Protein AF-A0A2V9CEG9-F1 (afdb_monomer_lite)

pLDDT: mean 83.92, std 13.33, range [41.72, 97.75]

Sequence (182 aa):
MTDPNPAVAGRGIEQLRAAGLQVEIGLGKIEAQKLNEAFCKWISTRRPLLTLKSALTLDGQIALPTPRRHRPRQKTVTWITSEESRSEVQRLRHAAELGRREILSALLEAGGELNAAALAAGVVDKMFLFYAPRMAGSNHRGVVQTQGRAFRVPPALKNLSLHRFGPDFAVEGYLRDVYRNR

Structure (mmCIF, N/CA/C/O backbone):
data_AF-A0A2V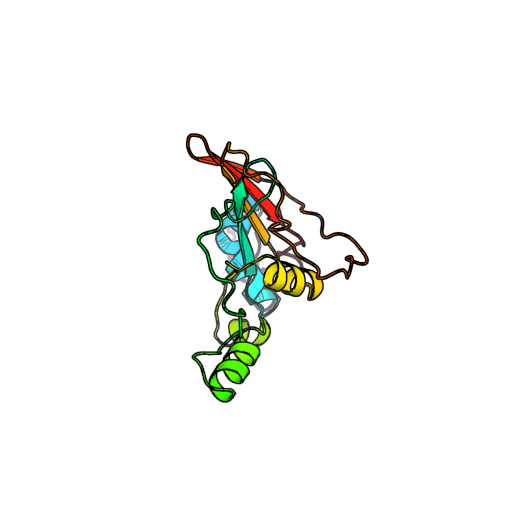9CEG9-F1
#
_entry.id   AF-A0A2V9CEG9-F1
#
loop_
_atom_site.group_PDB
_atom_site.id
_atom_site.type_symbol
_atom_site.label_atom_id
_atom_site.label_alt_id
_atom_site.label_comp_id
_atom_site.label_asym_id
_atom_site.label_entity_id
_atom_site.label_seq_id
_atom_site.pdbx_PDB_ins_code
_atom_site.Cartn_x
_atom_site.Cartn_y
_atom_site.Cartn_z
_atom_site.occupancy
_atom_site.B_iso_or_equiv
_atom_site.auth_seq_id
_atom_site.auth_comp_id
_atom_site.auth_asym_id
_atom_site.auth_atom_id
_atom_site.pdbx_PDB_model_num
ATOM 1 N N . MET A 1 1 ? -6.840 6.914 18.813 1.00 77.50 1 MET A N 1
ATOM 2 C CA . MET A 1 1 ? -7.926 6.262 18.035 1.00 77.50 1 MET A CA 1
ATOM 3 C C . MET A 1 1 ? -8.650 5.278 18.943 1.00 77.50 1 MET A C 1
ATOM 5 O O . MET A 1 1 ? -8.036 4.850 19.907 1.00 77.50 1 MET A O 1
ATOM 9 N N . THR A 1 2 ? -9.919 4.952 18.693 1.00 83.00 2 THR A N 1
ATOM 10 C CA . THR A 1 2 ? -10.581 3.823 19.376 1.00 83.00 2 THR A CA 1
ATOM 11 C C . THR A 1 2 ? -10.021 2.497 18.861 1.00 83.00 2 THR A C 1
ATOM 13 O O . THR A 1 2 ? -9.432 2.474 17.778 1.00 83.00 2 THR A O 1
ATOM 16 N N . ASP A 1 3 ? -10.196 1.415 19.626 1.00 83.50 3 ASP A N 1
ATOM 17 C CA . ASP A 1 3 ? -9.765 0.078 19.206 1.00 83.50 3 ASP A CA 1
ATOM 18 C C . ASP A 1 3 ? -10.386 -0.270 17.833 1.00 83.50 3 ASP A C 1
ATOM 20 O O . ASP A 1 3 ? -11.604 -0.127 17.670 1.00 83.50 3 ASP A O 1
ATOM 24 N N . PRO A 1 4 ? -9.572 -0.646 16.828 1.00 83.88 4 PRO A N 1
ATOM 25 C CA . PRO A 1 4 ? -10.052 -0.998 15.495 1.00 83.88 4 PRO A CA 1
ATOM 26 C C . PRO A 1 4 ? -10.795 -2.342 15.457 1.00 83.88 4 PRO A C 1
ATOM 28 O O . PRO A 1 4 ? -11.495 -2.605 14.484 1.00 83.88 4 PRO A O 1
ATOM 31 N N . ASN A 1 5 ? -10.661 -3.192 16.480 1.00 84.44 5 ASN A N 1
ATOM 32 C CA . ASN A 1 5 ? -11.392 -4.445 16.597 1.00 84.44 5 ASN A CA 1
ATOM 33 C C . ASN A 1 5 ? -12.866 -4.173 16.953 1.00 84.44 5 ASN A C 1
ATOM 35 O O . ASN A 1 5 ? -13.162 -3.788 18.091 1.00 84.44 5 ASN A O 1
ATOM 39 N N . PRO A 1 6 ? -13.820 -4.455 16.045 1.00 79.62 6 PRO A N 1
ATOM 40 C CA . PRO A 1 6 ? -15.235 -4.189 16.296 1.00 79.62 6 PRO A CA 1
ATOM 41 C C . PRO A 1 6 ? -15.793 -4.923 17.523 1.00 79.62 6 PRO A C 1
ATOM 43 O O . PRO A 1 6 ? -16.765 -4.468 18.116 1.00 79.62 6 PRO A O 1
ATOM 46 N N . ALA A 1 7 ? -15.185 -6.045 17.929 1.00 82.19 7 ALA A N 1
ATOM 47 C CA . ALA A 1 7 ? -15.650 -6.839 19.065 1.00 82.19 7 ALA A CA 1
ATOM 48 C C . ALA A 1 7 ? -15.430 -6.157 20.427 1.00 82.19 7 ALA A C 1
ATOM 50 O O . ALA A 1 7 ? -16.124 -6.479 21.393 1.00 82.19 7 ALA A O 1
ATOM 51 N N . VAL A 1 8 ? -14.462 -5.239 20.521 1.00 84.31 8 VAL A N 1
ATOM 52 C CA . VAL A 1 8 ? -14.044 -4.611 21.790 1.00 84.31 8 VAL A CA 1
ATOM 53 C C . VAL A 1 8 ? -13.971 -3.085 21.731 1.00 84.31 8 VAL A C 1
ATOM 55 O O . VAL A 1 8 ? -13.758 -2.448 22.764 1.00 84.31 8 VAL A O 1
ATOM 58 N N . ALA A 1 9 ? -14.192 -2.490 20.556 1.00 83.62 9 ALA A N 1
ATOM 59 C CA . ALA A 1 9 ? -14.210 -1.048 20.348 1.00 83.62 9 ALA A CA 1
ATOM 60 C C . ALA A 1 9 ? -15.060 -0.325 21.407 1.00 83.62 9 ALA A C 1
ATOM 62 O O . ALA A 1 9 ? -16.258 -0.555 21.525 1.00 83.62 9 ALA A O 1
ATOM 63 N N . GLY A 1 10 ? -14.422 0.548 22.192 1.00 85.25 10 GLY A N 1
ATOM 64 C CA . GLY A 1 10 ? -15.093 1.396 23.185 1.00 85.25 10 GLY A CA 1
ATOM 65 C C . GLY A 1 10 ? -15.247 0.794 24.585 1.00 85.25 10 GLY A C 1
ATOM 66 O O . GLY A 1 10 ? -15.299 1.559 25.543 1.00 85.25 10 GLY A O 1
ATOM 67 N N . ARG A 1 11 ? -15.199 -0.535 24.754 1.00 89.38 11 ARG A N 1
ATOM 68 C CA . ARG A 1 11 ? -15.478 -1.179 26.056 1.00 89.38 11 ARG A CA 1
ATOM 69 C C . ARG A 1 11 ? -14.527 -0.736 27.170 1.00 89.38 11 ARG A C 1
ATOM 71 O O . ARG A 1 11 ? -14.971 -0.390 28.258 1.00 89.38 11 ARG A O 1
ATOM 78 N N . GLY A 1 12 ? -13.222 -0.696 26.894 1.00 89.56 12 GLY A N 1
ATOM 79 C CA . GLY A 1 12 ? -12.232 -0.236 27.878 1.00 89.56 12 GLY A CA 1
ATOM 80 C C . GLY A 1 12 ? -12.380 1.251 28.225 1.00 89.56 12 GLY A C 1
ATOM 81 O O . GLY A 1 12 ? -12.211 1.642 29.374 1.00 89.56 12 GLY A O 1
ATOM 82 N N . ILE A 1 13 ? -12.765 2.080 27.249 1.00 91.94 13 ILE A N 1
ATOM 83 C CA . ILE A 1 13 ? -13.031 3.513 27.462 1.00 91.94 13 ILE A CA 1
ATOM 84 C C . ILE A 1 13 ? -14.231 3.692 28.394 1.00 91.94 13 ILE A C 1
ATOM 86 O O . ILE A 1 13 ? -14.179 4.502 29.317 1.00 91.94 13 ILE A O 1
ATOM 90 N N . GLU A 1 14 ? -15.310 2.951 28.145 1.00 92.81 14 GLU A N 1
ATOM 91 C CA . GLU A 1 14 ? -16.520 2.989 28.966 1.00 92.81 14 GLU A CA 1
ATOM 92 C C . GLU A 1 14 ? -16.238 2.530 30.396 1.00 92.81 14 GLU A C 1
ATOM 94 O O . GLU A 1 14 ? -16.667 3.194 31.335 1.00 92.81 14 GLU A O 1
ATOM 99 N N . GLN A 1 15 ? -15.448 1.467 30.574 1.00 94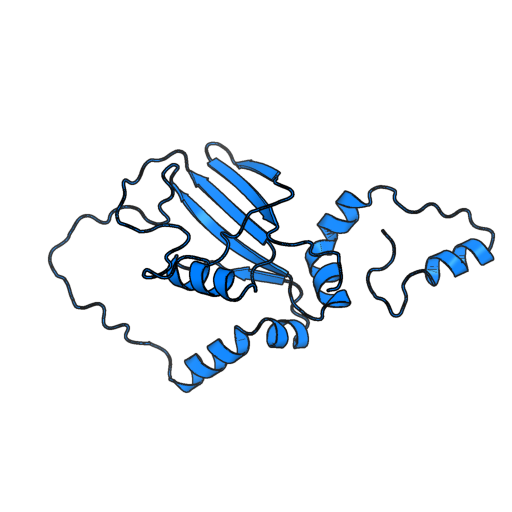.19 15 GLN A N 1
ATOM 100 C CA . GLN A 1 15 ? -15.036 0.984 31.895 1.00 94.19 15 GLN A CA 1
ATOM 101 C C . GLN A 1 15 ? -14.240 2.031 32.682 1.00 94.19 15 GLN A C 1
ATOM 103 O O . GLN A 1 15 ? -14.526 2.265 33.854 1.00 94.19 15 GLN A O 1
ATOM 108 N N . LEU A 1 16 ? -13.276 2.700 32.042 1.00 94.81 16 LEU A N 1
ATOM 109 C CA . LEU A 1 16 ? -12.493 3.759 32.685 1.00 94.81 16 LEU A CA 1
ATOM 110 C C . LEU A 1 16 ? -13.376 4.949 33.088 1.00 94.81 16 LEU A C 1
ATOM 112 O O . LEU A 1 16 ? -13.261 5.453 34.204 1.00 94.81 16 LEU A O 1
ATOM 116 N N . ARG A 1 17 ? -14.306 5.359 32.216 1.00 95.50 17 ARG A N 1
ATOM 117 C CA . ARG A 1 17 ? -15.273 6.427 32.523 1.00 95.50 17 ARG A CA 1
ATOM 118 C C . ARG A 1 17 ? -16.217 6.040 33.660 1.00 95.50 17 ARG A C 1
ATOM 120 O O . ARG A 1 17 ? -16.476 6.864 34.531 1.00 95.50 17 ARG A O 1
ATOM 127 N N . ALA A 1 18 ? -16.698 4.797 33.680 1.00 95.38 18 ALA A N 1
ATOM 128 C CA . ALA A 1 18 ? -17.554 4.278 34.746 1.00 95.38 18 ALA A CA 1
ATOM 129 C C . ALA A 1 18 ? -16.834 4.231 36.106 1.00 95.38 18 ALA A C 1
ATOM 131 O O . ALA A 1 18 ? -17.470 4.409 37.139 1.00 95.38 18 ALA A O 1
ATOM 132 N N . ALA A 1 19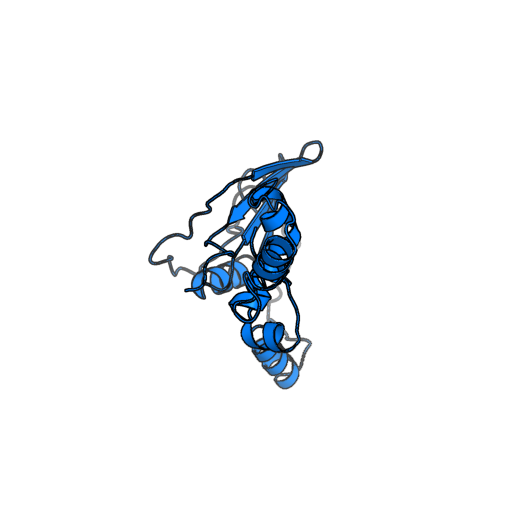 ? -15.508 4.065 36.109 1.00 97.06 19 ALA A N 1
ATOM 133 C CA . ALA A 1 19 ? -14.672 4.164 37.304 1.00 97.06 19 ALA A CA 1
ATOM 134 C C . ALA A 1 19 ? -14.398 5.616 37.759 1.00 97.06 19 ALA A C 1
ATOM 136 O O . ALA A 1 19 ? -13.625 5.832 38.689 1.00 97.06 19 ALA A O 1
ATOM 137 N N . GLY A 1 20 ? -15.001 6.618 37.109 1.00 96.56 20 GLY A N 1
ATOM 138 C CA . GLY A 1 20 ? -14.832 8.034 37.444 1.00 96.56 20 GLY A CA 1
ATOM 139 C C . GLY A 1 20 ? -13.554 8.671 36.891 1.00 96.56 20 GLY A C 1
ATOM 140 O O . GLY A 1 20 ? -13.232 9.800 37.260 1.00 96.56 20 GLY A O 1
ATOM 141 N N . LEU A 1 21 ? -12.821 7.987 36.004 1.00 96.25 21 LEU A N 1
ATOM 142 C CA . LEU A 1 21 ? -11.622 8.538 35.374 1.00 96.25 21 LEU A CA 1
ATOM 143 C C . LEU A 1 21 ? -11.995 9.434 34.186 1.00 96.25 21 LEU A C 1
ATOM 145 O O . LEU A 1 21 ? -12.849 9.093 33.363 1.00 96.25 21 LEU A O 1
ATOM 149 N N . GLN A 1 22 ? -11.305 10.568 34.052 1.00 94.62 22 GLN A N 1
ATOM 150 C CA . GLN A 1 22 ? -11.390 11.391 32.847 1.00 94.62 22 GLN A CA 1
ATOM 151 C C . GLN A 1 22 ? -10.625 10.715 31.703 1.00 94.62 22 GLN A C 1
ATOM 153 O O . GLN A 1 22 ? -9.459 10.355 31.849 1.00 94.62 22 GLN A O 1
ATOM 158 N N . VAL A 1 23 ? -11.291 10.533 30.559 1.00 93.25 23 VAL A N 1
ATOM 159 C CA . VAL A 1 23 ? -10.725 9.853 29.384 1.00 93.25 23 VAL A CA 1
ATOM 160 C C . VAL A 1 23 ? -10.905 10.711 28.142 1.00 93.25 23 VAL A C 1
ATOM 162 O O . VAL A 1 23 ? -12.027 10.885 27.649 1.00 93.25 23 VAL A O 1
ATOM 165 N N . GLU A 1 24 ? -9.783 11.162 27.594 1.00 92.06 24 GLU A N 1
ATOM 166 C CA . GLU A 1 24 ? -9.705 11.863 26.317 1.00 92.06 24 GLU A CA 1
ATOM 167 C C . GLU A 1 24 ? -9.288 10.912 25.192 1.00 92.06 24 GLU A C 1
ATOM 169 O O . GLU A 1 24 ? -8.435 10.039 25.356 1.00 92.06 24 GLU A O 1
ATOM 174 N N . ILE A 1 25 ? -9.898 11.073 24.017 1.00 89.81 25 ILE A N 1
ATOM 175 C CA . ILE A 1 25 ? -9.623 10.244 22.841 1.00 89.81 25 ILE A CA 1
ATOM 176 C C . ILE A 1 25 ? -9.354 11.164 21.663 1.00 89.81 25 ILE A C 1
ATOM 178 O O . ILE A 1 25 ? -10.082 12.121 21.432 1.00 89.81 25 ILE A O 1
ATOM 182 N N . GLY A 1 26 ? -8.354 10.811 20.860 1.00 85.00 26 GLY A N 1
ATOM 183 C CA . GLY A 1 26 ? -8.037 11.526 19.623 1.00 85.00 26 GLY A CA 1
ATOM 184 C C . GLY A 1 26 ? -6.670 12.193 19.646 1.00 85.00 26 GLY A C 1
ATOM 185 O O . GLY A 1 26 ? -6.152 12.500 18.574 1.00 85.00 26 GLY A O 1
ATOM 186 N N . LEU A 1 27 ? -6.050 12.312 20.823 1.00 89.06 27 LEU A N 1
ATOM 187 C CA . LEU A 1 27 ? -4.657 12.727 20.954 1.00 89.06 27 LEU A CA 1
ATOM 188 C C . LEU A 1 27 ? -3.751 11.790 20.132 1.00 89.06 27 LEU A C 1
ATOM 190 O O . LEU A 1 27 ? -3.872 10.566 20.237 1.00 89.06 27 LEU A O 1
ATOM 194 N N . GLY A 1 28 ? -2.912 12.358 19.258 1.00 88.00 28 GLY A N 1
ATOM 195 C CA . GLY A 1 28 ? -1.999 11.603 18.387 1.00 88.00 28 GLY A CA 1
ATOM 196 C C . GLY A 1 28 ? -2.686 10.591 17.460 1.00 88.00 28 GLY A C 1
ATOM 197 O O . GLY A 1 28 ? -2.126 9.537 17.157 1.00 88.00 28 GLY A O 1
ATOM 198 N N . LYS A 1 29 ? -3.951 10.826 17.070 1.00 87.38 29 LYS A N 1
ATOM 199 C CA . LYS A 1 29 ? -4.744 9.845 16.307 1.00 87.38 29 LYS A CA 1
ATOM 200 C C . LYS A 1 29 ? -4.068 9.432 15.000 1.00 87.38 29 LYS A C 1
ATOM 202 O O . LYS A 1 29 ? -4.121 8.250 14.672 1.00 87.38 29 LYS A O 1
ATOM 207 N N . ILE A 1 30 ? -3.491 10.380 14.266 1.00 85.50 30 ILE A N 1
ATOM 208 C CA . ILE A 1 30 ? -2.906 10.137 12.941 1.00 85.50 30 ILE A CA 1
ATOM 209 C C . ILE A 1 30 ? -1.643 9.280 13.080 1.00 85.50 30 ILE A C 1
ATOM 211 O O . ILE A 1 30 ? -1.457 8.311 12.348 1.00 85.50 30 ILE A O 1
ATOM 215 N N . GLU A 1 31 ? -0.811 9.593 14.064 1.00 88.88 31 GLU A N 1
ATOM 216 C CA . GLU A 1 31 ? 0.426 8.896 14.394 1.00 88.88 31 GLU A CA 1
ATOM 217 C C . GLU A 1 31 ? 0.132 7.480 14.887 1.00 88.88 31 GLU A C 1
ATOM 219 O O . GLU A 1 31 ? 0.727 6.522 14.403 1.00 88.88 31 GLU A O 1
ATOM 224 N N . ALA A 1 32 ? -0.846 7.329 15.785 1.00 88.38 32 ALA A N 1
ATOM 225 C CA . ALA A 1 32 ? -1.285 6.028 16.281 1.00 88.38 32 ALA A CA 1
ATOM 226 C C . ALA A 1 32 ? -1.869 5.146 15.166 1.00 88.38 32 ALA A C 1
ATOM 228 O O . ALA A 1 32 ? -1.626 3.937 15.147 1.00 88.38 32 ALA A O 1
ATOM 229 N N . GLN A 1 33 ? -2.612 5.750 14.231 1.00 87.56 33 GLN A N 1
ATOM 230 C CA . GLN A 1 33 ? -3.109 5.081 13.030 1.00 87.56 33 GLN A CA 1
ATOM 231 C C . GLN A 1 33 ? -1.948 4.606 12.157 1.00 87.56 33 GLN A C 1
ATOM 233 O O . GLN A 1 33 ? -1.881 3.421 11.844 1.00 87.56 33 GLN A O 1
ATOM 238 N N . LYS A 1 34 ? -1.000 5.496 11.837 1.00 86.44 34 LYS A N 1
ATOM 239 C CA . LYS A 1 34 ? 0.163 5.163 11.007 1.00 86.44 34 LYS A CA 1
ATOM 240 C C . LYS A 1 34 ? 1.043 4.088 11.651 1.00 86.44 34 LYS A C 1
ATOM 242 O O . LYS A 1 34 ? 1.490 3.187 10.954 1.00 86.44 34 LYS A O 1
ATOM 247 N N . LEU A 1 35 ? 1.245 4.136 12.968 1.00 89.62 35 LEU A N 1
ATOM 248 C CA . LEU A 1 35 ? 2.016 3.135 13.713 1.00 89.62 35 LEU A CA 1
ATOM 249 C C . LEU A 1 35 ? 1.399 1.734 13.608 1.00 89.62 35 LEU A C 1
ATOM 251 O O . LEU A 1 35 ? 2.115 0.745 13.486 1.00 89.62 35 LEU A O 1
ATOM 255 N N . ASN A 1 36 ? 0.068 1.653 13.639 1.00 90.50 36 ASN A N 1
ATOM 256 C CA . ASN A 1 36 ? -0.663 0.390 13.692 1.00 90.50 36 ASN A CA 1
ATOM 257 C C . ASN A 1 36 ? -1.361 0.046 12.374 1.00 90.50 36 ASN A C 1
ATOM 259 O O . ASN A 1 36 ? -2.282 -0.767 12.375 1.00 90.50 36 ASN A O 1
ATOM 263 N N . GLU A 1 37 ? -0.962 0.641 11.249 1.00 92.12 37 GLU A N 1
ATOM 264 C CA . GLU A 1 37 ? -1.690 0.534 9.978 1.00 92.12 37 GLU A CA 1
ATOM 265 C C . GLU A 1 37 ? -1.933 -0.917 9.535 1.00 92.12 37 GLU A C 1
ATOM 267 O O . GLU A 1 37 ? -3.046 -1.277 9.146 1.00 92.12 37 GLU A O 1
ATOM 272 N N . ALA A 1 38 ? -0.917 -1.774 9.667 1.00 92.00 38 ALA A N 1
ATOM 273 C CA . ALA A 1 38 ? -0.986 -3.185 9.307 1.00 92.00 38 ALA A CA 1
ATOM 274 C C . ALA A 1 38 ? -1.958 -3.952 10.210 1.00 92.00 38 ALA A C 1
ATOM 276 O O . ALA A 1 38 ? -2.817 -4.689 9.725 1.00 92.00 38 ALA A O 1
ATOM 277 N N . PHE A 1 39 ? -1.865 -3.725 11.522 1.00 91.62 39 PHE A N 1
ATOM 278 C CA . PHE A 1 39 ? -2.768 -4.325 12.495 1.00 91.62 39 PHE A CA 1
ATOM 279 C C . PHE A 1 39 ? -4.209 -3.857 12.279 1.00 91.62 39 PHE A C 1
ATOM 281 O O . PHE A 1 39 ? -5.104 -4.687 12.162 1.00 91.62 39 PHE A O 1
ATOM 288 N N . CYS A 1 40 ? -4.436 -2.546 12.155 1.00 90.88 40 CYS A N 1
ATOM 289 C CA . CYS A 1 40 ? -5.758 -1.956 11.940 1.00 90.88 40 CYS A CA 1
ATOM 290 C C . CYS A 1 40 ? -6.419 -2.514 10.678 1.00 90.88 40 CYS A C 1
ATOM 292 O O . CYS A 1 40 ? -7.595 -2.879 10.696 1.00 90.88 40 CYS A O 1
ATOM 294 N N . LYS A 1 41 ? -5.655 -2.633 9.589 1.00 90.75 41 LYS A N 1
ATOM 295 C CA . LYS A 1 41 ? -6.122 -3.250 8.350 1.00 90.75 41 LYS A CA 1
ATOM 296 C C . LYS A 1 41 ? -6.498 -4.717 8.560 1.00 90.75 41 LYS A C 1
ATOM 298 O O . LYS A 1 41 ? -7.594 -5.129 8.165 1.00 90.75 41 LYS A O 1
ATOM 303 N N . TRP A 1 42 ? -5.614 -5.498 9.176 1.00 91.12 42 TRP A N 1
ATOM 304 C CA . TRP A 1 42 ? -5.823 -6.929 9.375 1.00 91.12 42 TRP A CA 1
ATOM 305 C C . TRP A 1 42 ? -6.988 -7.223 10.316 1.00 91.12 42 TRP A C 1
ATOM 307 O O . TRP A 1 42 ? -7.861 -8.010 9.964 1.00 91.12 42 TRP A O 1
ATOM 317 N N . ILE A 1 43 ? -7.064 -6.568 11.471 1.00 89.81 43 ILE A N 1
ATOM 318 C CA . ILE A 1 43 ? -8.109 -6.849 12.458 1.00 89.81 43 ILE A CA 1
ATOM 319 C C . ILE A 1 43 ? -9.501 -6.488 11.928 1.00 89.81 43 ILE A C 1
ATOM 321 O O . ILE A 1 43 ? -10.464 -7.204 12.198 1.00 89.81 43 ILE A O 1
ATOM 325 N N . SER A 1 44 ? -9.589 -5.441 11.100 1.00 86.94 44 SER A N 1
ATOM 326 C CA . SER A 1 44 ? -10.856 -4.968 10.538 1.00 86.94 44 SER A CA 1
ATOM 327 C C . SER A 1 44 ? -11.290 -5.762 9.299 1.00 86.94 44 SER A C 1
ATOM 329 O O . SER A 1 44 ? -12.478 -6.009 9.115 1.00 86.94 44 SER A O 1
ATOM 331 N N . THR A 1 45 ? -10.344 -6.196 8.452 1.00 86.31 45 THR A N 1
ATOM 332 C CA . THR A 1 45 ? -10.656 -6.797 7.134 1.00 86.31 45 THR A CA 1
ATOM 333 C C . THR A 1 45 ? -10.211 -8.248 6.955 1.00 86.31 45 THR A C 1
ATOM 335 O O . THR A 1 45 ? -10.528 -8.861 5.937 1.00 86.31 45 THR A O 1
ATOM 338 N N . ARG A 1 46 ? -9.438 -8.794 7.901 1.00 87.50 46 ARG A N 1
ATOM 339 C CA . ARG A 1 46 ? -8.730 -10.087 7.814 1.00 87.50 46 ARG A CA 1
ATOM 340 C C . ARG A 1 46 ? -7.848 -10.226 6.574 1.00 87.50 46 ARG A C 1
ATOM 342 O O . ARG A 1 46 ? -7.626 -11.324 6.068 1.00 87.50 46 ARG A O 1
ATOM 349 N N . ARG A 1 47 ? -7.332 -9.102 6.073 1.00 88.25 47 ARG A N 1
ATOM 350 C CA . ARG A 1 47 ? -6.390 -9.036 4.953 1.00 88.25 47 ARG A CA 1
ATOM 351 C C . ARG A 1 47 ? -5.138 -8.280 5.389 1.00 88.25 47 ARG A C 1
ATOM 353 O O . ARG A 1 47 ? -5.280 -7.294 6.108 1.00 88.25 47 ARG A O 1
ATOM 360 N N . PRO A 1 48 ? -3.942 -8.692 4.943 1.00 91.69 48 PRO A N 1
ATOM 361 C CA . PRO A 1 48 ? -2.724 -7.946 5.204 1.00 91.69 48 PRO A CA 1
ATOM 362 C C . PRO A 1 48 ? -2.777 -6.580 4.524 1.00 91.69 48 PRO A C 1
ATOM 364 O O . PRO A 1 48 ? -3.414 -6.416 3.479 1.00 91.69 48 PRO A O 1
ATOM 367 N N . LEU A 1 49 ? -2.031 -5.633 5.078 1.00 93.38 49 LEU A N 1
ATOM 368 C CA . LEU A 1 49 ? -1.636 -4.418 4.383 1.00 93.38 49 LEU A CA 1
ATOM 369 C C . LEU A 1 49 ? -0.613 -4.758 3.290 1.00 93.38 49 LEU A C 1
ATOM 371 O O . LEU A 1 49 ? 0.515 -5.153 3.596 1.00 93.38 49 LEU A O 1
ATOM 375 N N . LEU A 1 50 ? -0.984 -4.586 2.019 1.00 93.88 50 LEU A N 1
ATOM 376 C CA . LEU A 1 50 ? -0.073 -4.828 0.899 1.00 93.88 50 LEU A CA 1
ATOM 377 C C . LEU A 1 50 ? 0.592 -3.523 0.439 1.00 93.88 50 LEU A C 1
ATOM 379 O O . LEU A 1 50 ? -0.078 -2.623 -0.080 1.00 93.88 50 LEU A O 1
ATOM 383 N N . THR A 1 51 ? 1.916 -3.448 0.573 1.00 95.56 51 THR A N 1
ATOM 384 C CA . THR A 1 51 ? 2.718 -2.315 0.089 1.00 95.56 51 THR A CA 1
ATOM 385 C C . THR A 1 51 ? 3.472 -2.708 -1.175 1.00 95.56 51 THR A C 1
ATOM 387 O O . THR A 1 51 ? 4.242 -3.659 -1.155 1.00 95.56 51 THR A O 1
ATOM 390 N N . LEU A 1 52 ? 3.290 -1.974 -2.271 1.00 96.12 52 LEU A N 1
ATOM 391 C CA . LEU A 1 52 ? 4.128 -2.100 -3.465 1.00 96.12 52 LEU A CA 1
ATOM 392 C C . LEU A 1 52 ? 5.324 -1.166 -3.329 1.00 96.12 52 LEU A C 1
ATOM 394 O O . LEU A 1 52 ? 5.151 0.047 -3.207 1.00 96.12 52 LEU A O 1
ATOM 398 N N . LYS A 1 53 ? 6.531 -1.723 -3.391 1.00 96.00 53 LYS A N 1
ATOM 399 C CA . LYS A 1 53 ? 7.766 -0.944 -3.368 1.00 96.00 53 LYS A CA 1
ATOM 400 C C . LYS A 1 53 ? 8.529 -1.118 -4.666 1.00 96.00 53 LYS A C 1
ATOM 402 O O . LYS A 1 53 ? 8.688 -2.226 -5.169 1.00 96.00 53 LYS A O 1
ATOM 407 N N . SER A 1 54 ? 9.041 -0.010 -5.189 1.00 94.94 54 SER A N 1
ATOM 408 C CA . SER A 1 54 ? 9.957 -0.029 -6.328 1.00 94.94 54 SER A CA 1
ATOM 409 C C . SER A 1 54 ? 11.013 1.052 -6.174 1.00 94.94 54 SER A C 1
ATOM 411 O O . SER A 1 54 ? 10.729 2.129 -5.656 1.00 94.94 54 SER A O 1
ATOM 413 N N . ALA A 1 55 ? 12.217 0.766 -6.658 1.00 93.88 55 ALA A N 1
ATOM 414 C CA . ALA A 1 55 ? 13.242 1.769 -6.904 1.00 93.88 55 ALA A CA 1
ATOM 415 C C . ALA A 1 55 ? 13.283 2.080 -8.401 1.00 93.88 55 ALA A C 1
ATOM 417 O O . ALA A 1 55 ? 13.074 1.187 -9.227 1.00 93.88 55 ALA A O 1
ATOM 418 N N . LEU A 1 56 ? 13.500 3.343 -8.738 1.00 93.88 56 LEU A N 1
ATOM 419 C CA . LEU A 1 56 ? 13.505 3.825 -10.104 1.00 93.88 56 LEU A CA 1
ATOM 420 C C . LEU A 1 56 ? 14.494 4.973 -10.291 1.00 93.88 56 LEU A C 1
ATOM 422 O O . LEU A 1 56 ? 14.888 5.665 -9.353 1.00 93.88 56 LEU A O 1
ATOM 426 N N . THR A 1 57 ? 14.894 5.164 -11.539 1.00 94.06 57 THR A N 1
ATOM 427 C CA . THR A 1 57 ? 15.534 6.395 -11.995 1.00 94.06 57 THR A CA 1
ATOM 428 C C . THR A 1 57 ? 14.541 7.558 -12.016 1.00 94.06 57 THR A C 1
ATOM 430 O O . THR A 1 57 ? 13.326 7.362 -11.921 1.00 94.06 57 THR A O 1
ATOM 433 N N . LEU A 1 58 ? 15.047 8.782 -12.166 1.00 94.00 58 LEU A N 1
ATOM 434 C CA . LEU A 1 58 ? 14.232 9.996 -12.205 1.00 94.00 58 LEU A CA 1
ATOM 435 C C . LEU A 1 58 ? 13.244 9.988 -13.385 1.00 94.00 58 LEU A C 1
ATOM 437 O O . LEU A 1 58 ? 12.127 10.477 -13.260 1.00 94.00 58 LEU A O 1
ATOM 441 N N . ASP A 1 59 ? 13.624 9.355 -14.495 1.00 92.06 59 ASP A N 1
ATOM 442 C CA . ASP A 1 59 ? 12.797 9.103 -15.682 1.00 92.06 59 ASP A CA 1
ATOM 443 C C . ASP A 1 59 ? 12.007 7.775 -15.631 1.00 92.06 59 ASP A C 1
ATOM 445 O O . ASP A 1 59 ? 11.507 7.286 -16.648 1.00 92.06 59 ASP A O 1
ATOM 449 N N . GLY A 1 60 ? 11.868 7.173 -14.446 1.00 91.44 60 GLY A N 1
ATOM 450 C CA . GLY A 1 60 ? 10.878 6.126 -14.189 1.00 91.44 60 GLY A CA 1
ATOM 451 C C . GLY A 1 60 ? 11.268 4.700 -14.580 1.00 91.44 60 GLY A C 1
ATOM 452 O O . GLY A 1 60 ? 10.385 3.840 -14.656 1.00 91.44 60 GLY A O 1
ATOM 453 N N . GLN A 1 61 ? 12.550 4.413 -14.827 1.00 91.00 61 GLN A N 1
ATOM 454 C CA . GLN A 1 61 ? 13.001 3.060 -15.164 1.00 91.00 61 GLN A CA 1
ATOM 455 C C . GLN A 1 61 ? 13.385 2.268 -13.914 1.00 91.00 61 GLN A C 1
ATOM 457 O O . GLN A 1 61 ? 14.140 2.745 -13.072 1.00 91.00 61 GLN A O 1
ATOM 462 N N . ILE A 1 62 ? 12.937 1.014 -13.837 1.00 89.81 62 ILE A N 1
ATOM 463 C CA . ILE A 1 62 ? 13.280 0.092 -12.736 1.00 89.81 62 ILE A CA 1
ATOM 464 C C . ILE A 1 62 ? 14.558 -0.717 -13.000 1.00 89.81 62 ILE A C 1
ATOM 466 O O . ILE A 1 62 ? 14.968 -1.533 -12.180 1.00 89.81 62 ILE A O 1
ATOM 470 N N . ALA A 1 63 ? 15.171 -0.547 -14.173 1.00 85.06 63 ALA A N 1
ATOM 471 C CA . ALA A 1 63 ? 16.418 -1.203 -14.539 1.00 85.06 63 ALA A CA 1
ATOM 472 C C . ALA A 1 63 ? 17.186 -0.363 -15.561 1.00 85.06 63 ALA A C 1
ATOM 474 O O . ALA A 1 63 ? 16.595 0.166 -16.503 1.00 85.06 63 ALA A O 1
ATOM 475 N N . LEU A 1 64 ? 18.510 -0.308 -15.409 1.00 79.19 64 LEU A N 1
ATOM 476 C CA . LEU A 1 64 ? 19.388 0.348 -16.374 1.00 79.19 64 LEU A CA 1
ATOM 477 C C . LEU A 1 64 ? 19.440 -0.432 -17.702 1.00 79.19 64 LEU A C 1
ATOM 479 O O . LEU A 1 64 ? 19.304 -1.666 -17.702 1.00 79.19 64 LEU A O 1
ATOM 483 N N . PRO A 1 65 ? 19.676 0.252 -18.838 1.00 69.00 65 PRO A N 1
ATOM 484 C CA . PRO A 1 65 ? 19.983 -0.407 -20.099 1.00 69.00 65 PRO A CA 1
ATOM 485 C C . PRO A 1 65 ? 21.183 -1.335 -19.914 1.00 69.00 65 PRO A C 1
ATOM 487 O O . PRO A 1 65 ? 22.241 -0.922 -19.445 1.00 69.00 65 PRO A O 1
ATOM 490 N N . THR A 1 66 ? 21.034 -2.603 -20.281 1.00 65.88 66 THR A N 1
ATOM 491 C CA . THR A 1 66 ? 22.174 -3.519 -20.330 1.00 65.88 66 THR A CA 1
ATOM 492 C C . THR A 1 66 ? 22.825 -3.379 -21.707 1.00 65.88 66 THR A C 1
ATOM 494 O O . THR A 1 66 ? 22.110 -3.530 -22.703 1.00 65.88 66 THR A O 1
ATOM 497 N N . PRO A 1 67 ? 24.138 -3.104 -21.820 1.00 57.97 67 PRO A N 1
ATOM 498 C CA . PRO A 1 67 ? 24.804 -3.124 -23.116 1.00 57.97 67 PRO A CA 1
ATOM 499 C C . PRO A 1 67 ? 24.637 -4.510 -23.753 1.00 57.97 67 PRO A C 1
ATOM 501 O O . PRO A 1 67 ? 24.838 -5.535 -23.096 1.00 57.97 67 PRO A O 1
ATOM 504 N N . ARG A 1 68 ? 24.226 -4.550 -25.029 1.00 55.34 68 ARG A N 1
ATOM 505 C CA . ARG A 1 68 ? 24.065 -5.787 -25.809 1.00 55.34 68 ARG A CA 1
ATOM 506 C C . ARG A 1 68 ? 25.414 -6.514 -25.889 1.00 55.34 68 ARG A C 1
ATOM 508 O O . ARG A 1 68 ? 26.218 -6.227 -26.766 1.00 55.34 68 ARG A O 1
ATOM 515 N N . ARG A 1 69 ? 25.661 -7.491 -25.014 1.00 50.50 69 ARG A N 1
ATOM 516 C CA . ARG A 1 69 ? 26.630 -8.558 -25.299 1.00 50.50 69 ARG A CA 1
ATOM 517 C C . ARG A 1 69 ? 25.929 -9.610 -26.156 1.00 50.50 69 ARG A C 1
ATOM 519 O O . ARG A 1 69 ? 24.810 -10.019 -25.856 1.00 50.50 69 ARG A O 1
ATOM 526 N N . HIS A 1 70 ? 26.567 -9.986 -27.260 1.00 48.31 70 HIS A N 1
ATOM 527 C CA . HIS A 1 70 ? 26.077 -10.955 -28.236 1.00 48.31 70 HIS A CA 1
ATOM 528 C C . HIS A 1 70 ? 25.537 -12.241 -27.584 1.00 48.31 70 HIS A C 1
ATOM 530 O O . HIS A 1 70 ? 26.307 -13.039 -27.058 1.00 48.31 70 HIS A O 1
ATOM 536 N N . ARG A 1 71 ? 24.209 -12.420 -27.655 1.00 48.75 71 ARG A N 1
ATOM 537 C CA . ARG A 1 71 ? 23.421 -13.635 -27.979 1.00 48.75 71 ARG A CA 1
ATOM 538 C C . ARG A 1 71 ? 22.019 -13.496 -27.363 1.00 48.75 71 ARG A C 1
ATOM 540 O O . ARG A 1 71 ? 21.902 -13.526 -26.138 1.00 48.75 71 ARG A O 1
ATOM 547 N N . PRO A 1 72 ? 20.934 -13.418 -28.155 1.00 51.00 72 PRO A N 1
ATOM 548 C CA . PRO A 1 72 ? 19.607 -13.656 -27.623 1.00 51.00 72 PRO A CA 1
ATOM 549 C C . PRO A 1 72 ? 19.457 -15.172 -27.491 1.00 51.00 72 PRO A C 1
ATOM 551 O O . PRO A 1 72 ? 19.052 -15.850 -28.430 1.00 51.00 72 PRO A O 1
ATOM 554 N N . ARG A 1 73 ? 19.799 -15.742 -26.332 1.00 51.75 73 ARG A N 1
ATOM 555 C CA . ARG A 1 73 ? 19.102 -16.970 -25.955 1.00 51.75 73 ARG A CA 1
ATOM 556 C C . ARG A 1 73 ? 17.700 -16.532 -25.571 1.00 51.75 73 ARG A C 1
ATOM 558 O O . ARG A 1 73 ? 17.528 -15.732 -24.654 1.00 51.75 73 ARG A O 1
ATOM 565 N N . GLN A 1 74 ? 16.744 -16.987 -26.372 1.00 47.72 74 GLN A N 1
ATOM 566 C CA . GLN A 1 74 ? 15.317 -16.995 -26.094 1.00 47.72 74 GLN A CA 1
ATOM 567 C C . GLN A 1 74 ? 15.115 -17.080 -24.577 1.00 47.72 74 GLN A C 1
ATOM 569 O O . GLN A 1 74 ? 15.606 -18.014 -23.942 1.00 47.72 74 GLN A O 1
ATOM 574 N N . LYS A 1 75 ? 14.481 -16.063 -23.977 1.00 47.00 75 LYS A N 1
ATOM 575 C CA . LYS A 1 75 ? 14.022 -16.143 -22.587 1.00 47.00 75 LYS A CA 1
ATOM 576 C C . LYS A 1 75 ? 12.871 -17.143 -22.560 1.00 47.00 75 LYS A C 1
ATOM 578 O O . LYS A 1 75 ? 11.710 -16.767 -22.464 1.00 47.00 75 LYS A O 1
ATOM 583 N N . THR A 1 76 ? 13.186 -18.422 -22.691 1.00 41.72 76 THR A N 1
ATOM 584 C CA . THR A 1 76 ? 12.308 -19.463 -22.195 1.00 41.72 76 THR A CA 1
ATOM 585 C C . THR A 1 76 ? 12.311 -19.246 -20.692 1.00 41.72 76 THR A C 1
ATOM 587 O O . THR A 1 76 ? 13.363 -19.319 -20.055 1.00 41.72 76 THR A O 1
ATOM 590 N N . VAL A 1 77 ? 11.172 -18.839 -20.132 1.00 50.31 77 VAL A N 1
ATOM 591 C CA . VAL A 1 77 ? 11.007 -18.815 -18.681 1.00 50.31 77 VAL A CA 1
ATOM 592 C C . VAL A 1 77 ? 11.015 -20.275 -18.252 1.00 50.31 77 VAL A C 1
ATOM 594 O O . VAL A 1 77 ? 9.979 -20.929 -18.202 1.00 50.31 77 VAL A O 1
ATOM 597 N N . THR A 1 78 ? 12.205 -20.828 -18.045 1.00 43.53 78 THR A N 1
ATOM 598 C CA . THR A 1 78 ? 12.351 -22.151 -17.462 1.00 43.53 78 THR A CA 1
ATOM 599 C C . THR A 1 78 ? 12.050 -21.973 -15.989 1.00 43.53 78 THR A C 1
ATOM 601 O O . THR A 1 78 ? 12.873 -21.457 -15.230 1.00 43.53 78 THR A O 1
ATOM 604 N N . TRP A 1 79 ? 10.826 -22.307 -15.594 1.00 54.34 79 TRP A N 1
ATOM 605 C CA . TRP A 1 79 ? 10.472 -22.341 -14.188 1.00 54.34 79 TRP A CA 1
ATOM 606 C C . TRP A 1 79 ? 11.370 -23.372 -13.508 1.00 54.34 79 TRP A C 1
ATOM 608 O O . TRP A 1 79 ? 11.322 -24.554 -13.831 1.00 54.34 79 TRP A O 1
ATOM 618 N N . ILE A 1 80 ? 12.221 -22.904 -12.595 1.00 69.19 80 ILE A N 1
ATOM 619 C CA . ILE A 1 80 ? 13.093 -23.769 -11.785 1.00 69.19 80 ILE A CA 1
ATOM 620 C C . ILE A 1 80 ? 12.232 -24.631 -10.840 1.00 69.19 80 ILE A C 1
ATOM 622 O O . ILE A 1 80 ? 12.643 -25.703 -10.413 1.00 69.19 80 ILE A O 1
ATOM 626 N N . THR A 1 81 ? 11.018 -24.167 -10.531 1.00 76.06 81 THR A N 1
ATOM 627 C CA . THR A 1 81 ? 10.073 -24.789 -9.603 1.00 76.06 81 THR A CA 1
ATOM 628 C C . THR A 1 81 ? 8.965 -25.572 -10.316 1.00 76.06 81 THR A C 1
ATOM 630 O O . THR A 1 81 ? 8.503 -25.199 -11.403 1.00 76.06 81 THR A O 1
ATOM 633 N N . SER A 1 82 ? 8.512 -26.654 -9.671 1.00 83.12 82 SER A N 1
ATOM 634 C CA . SER A 1 82 ? 7.447 -27.527 -10.179 1.00 83.12 82 SER A CA 1
ATOM 635 C C . SER A 1 82 ? 6.114 -26.787 -10.339 1.00 83.12 82 SER A C 1
ATOM 637 O O . SER A 1 82 ? 5.898 -25.713 -9.769 1.00 83.12 82 SER A O 1
ATOM 639 N N . GLU A 1 83 ? 5.202 -27.360 -11.128 1.00 80.12 83 GLU A N 1
ATOM 640 C CA . GLU A 1 83 ? 3.832 -26.844 -11.275 1.00 80.12 83 GLU A CA 1
ATOM 641 C C . GLU A 1 83 ? 3.115 -26.768 -9.917 1.00 80.12 83 GLU A C 1
ATOM 643 O O . GLU A 1 83 ? 2.466 -25.769 -9.626 1.00 80.12 83 GLU A O 1
ATOM 648 N N . GLU A 1 84 ? 3.318 -27.756 -9.038 1.00 78.56 84 GLU A N 1
ATOM 649 C CA . GLU A 1 84 ? 2.779 -27.756 -7.671 1.00 78.56 84 GLU A CA 1
ATOM 650 C C . GLU A 1 84 ? 3.309 -26.587 -6.840 1.00 78.56 84 GLU A C 1
ATOM 652 O O . GLU A 1 84 ? 2.520 -25.853 -6.248 1.00 78.56 84 GLU A O 1
ATOM 657 N N . SER A 1 85 ? 4.625 -26.339 -6.842 1.00 73.75 85 SER A N 1
ATOM 658 C CA . SER A 1 85 ? 5.196 -25.187 -6.131 1.00 73.75 85 SER A CA 1
ATOM 659 C C . SER A 1 85 ? 4.690 -23.859 -6.695 1.00 73.75 85 SER A C 1
ATOM 661 O O . SER A 1 85 ? 4.461 -22.912 -5.943 1.00 73.75 85 SER A O 1
ATOM 663 N N . ARG A 1 86 ? 4.490 -23.764 -8.015 1.00 75.38 86 ARG A N 1
ATOM 664 C CA . ARG A 1 86 ? 3.925 -22.566 -8.651 1.00 75.38 86 ARG A CA 1
ATOM 665 C C . ARG A 1 86 ? 2.452 -22.377 -8.291 1.00 75.38 86 ARG A C 1
ATOM 667 O O . ARG A 1 86 ? 2.065 -21.248 -7.997 1.00 75.38 86 ARG A O 1
ATOM 674 N N . SER A 1 87 ? 1.663 -23.448 -8.256 1.00 69.38 87 SER A N 1
ATOM 675 C CA . SER A 1 87 ? 0.254 -23.430 -7.847 1.00 69.38 87 SER A CA 1
ATOM 676 C C . SER A 1 87 ? 0.097 -23.038 -6.375 1.00 69.38 87 SER A C 1
ATOM 678 O O . SER A 1 87 ? -0.690 -22.148 -6.053 1.00 69.38 87 SER A O 1
ATOM 680 N N . GLU A 1 88 ? 0.928 -23.591 -5.487 1.00 68.06 88 GLU A N 1
ATOM 681 C CA . GLU A 1 88 ? 0.934 -23.219 -4.069 1.00 68.06 88 GLU A CA 1
ATOM 682 C C . GLU A 1 88 ? 1.359 -21.759 -3.876 1.00 68.06 88 GLU A C 1
ATOM 684 O O . GLU A 1 88 ? 0.717 -21.009 -3.147 1.00 68.06 88 GLU A O 1
ATOM 689 N N . VAL A 1 89 ? 2.369 -21.283 -4.610 1.00 64.62 89 VAL A N 1
ATOM 690 C CA . VAL A 1 89 ? 2.736 -19.859 -4.607 1.00 64.62 89 VAL A CA 1
ATOM 691 C C . VAL A 1 89 ? 1.591 -18.975 -5.120 1.00 64.62 89 VAL A C 1
ATOM 693 O O . VAL A 1 89 ? 1.385 -17.893 -4.575 1.00 64.62 89 VAL A O 1
ATOM 696 N N . GLN A 1 90 ? 0.818 -19.399 -6.126 1.00 64.25 90 GLN A N 1
ATOM 697 C CA . GLN A 1 90 ? -0.380 -18.667 -6.567 1.00 64.25 90 GLN A CA 1
ATOM 698 C C . GLN A 1 90 ? -1.463 -18.638 -5.481 1.00 64.25 90 GLN A C 1
ATOM 700 O O . GLN A 1 90 ? -2.036 -17.580 -5.222 1.00 64.25 90 GLN A O 1
ATOM 705 N N . ARG A 1 91 ? -1.678 -19.751 -4.772 1.00 60.25 91 ARG A N 1
ATOM 706 C CA . ARG A 1 91 ? -2.579 -19.816 -3.613 1.00 60.25 91 ARG A CA 1
ATOM 707 C C . ARG A 1 91 ? -2.131 -18.873 -2.491 1.00 60.25 91 ARG A C 1
ATOM 709 O O . ARG A 1 91 ? -2.954 -18.138 -1.951 1.00 60.25 91 ARG A O 1
ATOM 716 N N . LEU A 1 92 ? -0.834 -18.837 -2.178 1.00 59.91 92 LEU A N 1
ATOM 717 C CA . LEU A 1 92 ? -0.245 -17.953 -1.162 1.00 59.91 92 LEU A CA 1
ATOM 718 C C . LEU A 1 92 ? -0.282 -16.471 -1.555 1.00 59.91 92 LEU A C 1
ATOM 720 O O . LEU A 1 92 ? -0.386 -15.609 -0.685 1.00 59.91 92 LEU A O 1
ATOM 724 N N . ARG A 1 93 ? -0.240 -16.149 -2.856 1.00 62.00 93 ARG A N 1
ATOM 725 C CA . ARG A 1 93 ? -0.392 -14.767 -3.357 1.00 62.00 93 ARG A CA 1
ATOM 726 C C . ARG A 1 93 ? -1.766 -14.177 -3.056 1.00 62.00 93 ARG A C 1
ATOM 728 O O . ARG A 1 93 ? -1.937 -12.959 -3.132 1.00 62.00 93 ARG A O 1
ATOM 735 N N . HIS A 1 94 ? -2.754 -15.000 -2.709 1.00 67.31 94 HIS A N 1
ATOM 736 C CA . HIS A 1 94 ? -4.048 -14.500 -2.284 1.00 67.31 94 HIS A CA 1
ATOM 737 C C . HIS A 1 94 ? -3.912 -13.834 -0.914 1.00 67.31 94 HIS A C 1
ATOM 739 O O . HIS A 1 94 ? -3.705 -14.494 0.101 1.00 67.31 94 HIS A O 1
ATOM 745 N N . ALA A 1 95 ? -4.119 -12.516 -0.864 1.00 68.69 95 ALA A N 1
ATOM 746 C CA . ALA A 1 95 ? -4.096 -11.740 0.379 1.00 68.69 95 ALA A CA 1
ATOM 747 C C . ALA A 1 95 ? -4.982 -12.348 1.495 1.00 68.69 95 ALA A C 1
ATOM 749 O O . ALA A 1 95 ? -4.679 -12.202 2.673 1.00 68.69 95 ALA A O 1
ATOM 750 N N . ALA A 1 96 ? -6.051 -13.068 1.141 1.00 65.50 96 ALA A N 1
ATOM 751 C CA . ALA A 1 96 ? -6.914 -13.771 2.093 1.00 65.50 96 ALA A CA 1
ATOM 752 C C . ALA A 1 96 ? -6.256 -14.992 2.775 1.00 65.50 96 ALA A C 1
ATOM 754 O O . ALA A 1 96 ? -6.633 -15.343 3.889 1.00 65.50 96 ALA A O 1
ATOM 755 N N . GLU A 1 97 ? -5.306 -15.672 2.128 1.00 77.31 97 GLU A N 1
ATOM 756 C CA . GLU A 1 97 ? -4.531 -16.759 2.748 1.00 77.31 97 GLU A CA 1
ATOM 757 C C . GLU A 1 97 ? -3.500 -16.190 3.726 1.00 77.31 97 GLU A C 1
ATOM 759 O O . GLU A 1 97 ? -3.416 -16.648 4.861 1.00 77.31 97 GLU A O 1
ATOM 764 N N . LEU A 1 98 ? -2.793 -15.127 3.330 1.00 79.31 98 LEU A N 1
ATOM 765 C CA . LEU A 1 98 ? -1.858 -14.419 4.212 1.00 79.31 98 LEU A CA 1
ATOM 766 C C . LEU A 1 98 ? -2.561 -13.901 5.473 1.00 79.31 98 LEU A C 1
ATOM 768 O O . LEU A 1 98 ? -2.081 -14.111 6.583 1.00 79.31 98 LEU A O 1
ATOM 772 N N . GLY A 1 99 ? -3.743 -13.302 5.313 1.00 76.94 99 GLY A N 1
ATOM 773 C CA . GLY A 1 99 ? -4.537 -12.826 6.444 1.00 76.94 99 GLY A CA 1
ATOM 774 C C . GLY A 1 99 ? -4.993 -13.947 7.384 1.00 76.94 99 GLY A C 1
ATOM 775 O O . GLY A 1 99 ? -4.986 -13.751 8.598 1.00 76.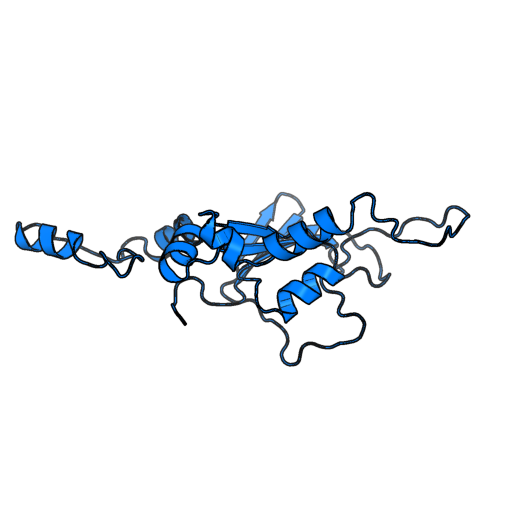94 99 GLY A O 1
ATOM 776 N N . ARG A 1 100 ? -5.327 -15.136 6.855 1.00 79.50 100 ARG A N 1
ATOM 777 C CA . ARG A 1 100 ? -5.652 -16.329 7.664 1.00 79.50 100 ARG A CA 1
ATOM 778 C C . ARG A 1 100 ? -4.460 -16.861 8.457 1.00 79.50 100 ARG A C 1
ATOM 780 O O . ARG A 1 100 ? -4.666 -17.439 9.514 1.00 79.50 100 ARG A O 1
ATOM 787 N N . ARG A 1 101 ? -3.239 -16.639 7.972 1.00 82.56 101 ARG A N 1
ATOM 788 C CA . ARG A 1 101 ? -1.988 -16.980 8.668 1.00 82.56 101 ARG A CA 1
ATOM 789 C C . ARG A 1 101 ? -1.501 -15.875 9.609 1.00 82.56 101 ARG A C 1
ATOM 791 O O . ARG A 1 101 ? -0.342 -15.891 9.999 1.00 82.56 101 ARG A O 1
ATOM 798 N N . GLU A 1 102 ? -2.358 -14.899 9.914 1.00 86.62 102 GLU A N 1
ATOM 799 C CA . GLU A 1 102 ? -2.052 -13.765 10.801 1.00 86.62 102 GLU A CA 1
ATOM 800 C C . GLU A 1 102 ? -0.872 -12.905 10.319 1.00 86.62 102 GLU A C 1
ATOM 802 O O . GLU A 1 102 ? -0.254 -12.160 11.077 1.00 86.62 102 GLU A O 1
ATOM 807 N N . ILE A 1 103 ? -0.588 -12.950 9.015 1.00 88.44 103 ILE A N 1
ATOM 808 C CA . ILE A 1 103 ? 0.370 -12.047 8.388 1.00 88.44 103 ILE A CA 1
ATOM 809 C C . ILE A 1 103 ? -0.318 -10.688 8.251 1.00 88.44 103 ILE A C 1
ATOM 811 O O . ILE A 1 103 ? -1.297 -10.539 7.515 1.00 88.44 103 ILE A O 1
ATOM 815 N N . LEU A 1 104 ? 0.196 -9.696 8.978 1.00 91.00 104 LEU A N 1
ATOM 816 C CA . LEU A 1 104 ? -0.403 -8.360 9.069 1.00 91.00 104 LEU A CA 1
ATOM 817 C C . LEU A 1 104 ? -0.061 -7.470 7.871 1.00 91.00 104 LEU A C 1
ATOM 819 O O . LEU A 1 104 ? -0.843 -6.598 7.493 1.00 91.00 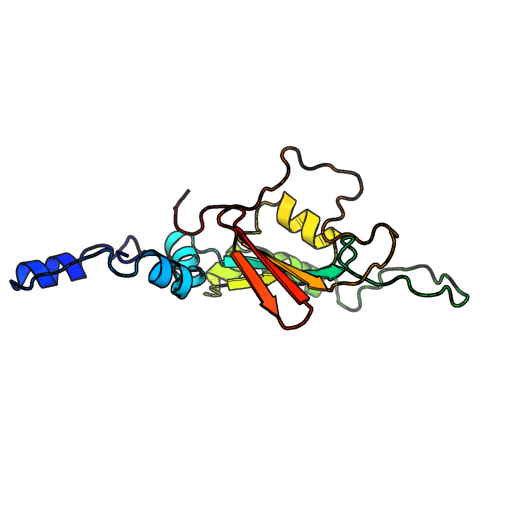104 LEU A O 1
ATOM 823 N N . SER A 1 105 ? 1.105 -7.670 7.261 1.00 91.88 105 SER A N 1
ATOM 824 C CA . SER A 1 105 ? 1.559 -6.891 6.113 1.00 91.88 105 SER A CA 1
ATOM 825 C C . SER A 1 105 ? 2.454 -7.712 5.196 1.00 91.88 105 SER A C 1
ATOM 827 O O . SER A 1 105 ? 3.080 -8.687 5.607 1.00 91.88 105 SER A O 1
ATOM 829 N N . ALA A 1 106 ? 2.503 -7.310 3.929 1.00 91.19 106 ALA A N 1
ATOM 830 C CA . ALA A 1 106 ? 3.428 -7.870 2.957 1.00 91.19 106 ALA A CA 1
ATOM 831 C C . ALA A 1 106 ? 3.946 -6.783 2.009 1.00 91.19 106 ALA A C 1
ATOM 833 O O . ALA A 1 106 ? 3.216 -5.867 1.615 1.00 91.19 106 ALA A O 1
ATOM 834 N N . LEU A 1 107 ? 5.219 -6.913 1.639 1.00 90.44 107 LEU A N 1
ATOM 835 C CA . LEU A 1 107 ? 5.909 -6.029 0.710 1.00 90.44 107 LEU A CA 1
ATOM 836 C C . LEU A 1 107 ? 6.029 -6.713 -0.657 1.00 90.44 107 LEU A C 1
ATOM 838 O O . LEU A 1 107 ? 6.591 -7.801 -0.769 1.00 90.44 107 LEU A O 1
ATOM 842 N N . LEU A 1 108 ? 5.500 -6.075 -1.697 1.00 91.19 108 LEU A N 1
ATOM 843 C CA . LEU A 1 108 ? 5.623 -6.510 -3.082 1.00 91.19 108 LEU A CA 1
ATOM 844 C C . LEU A 1 108 ? 6.803 -5.787 -3.738 1.00 91.19 108 LEU A C 1
ATOM 846 O O . LEU A 1 108 ? 6.702 -4.606 -4.070 1.00 91.19 108 LEU A O 1
ATOM 850 N N . GLU A 1 109 ? 7.892 -6.526 -3.950 1.00 89.31 109 GLU A N 1
ATOM 851 C CA . GLU A 1 109 ? 9.062 -6.098 -4.723 1.00 89.31 109 GLU A CA 1
ATOM 852 C C . GLU A 1 109 ? 9.136 -6.899 -6.025 1.00 89.31 109 GLU A C 1
ATOM 854 O O . GLU A 1 109 ? 9.774 -7.949 -6.102 1.00 89.31 109 GLU A O 1
ATOM 859 N N . ALA A 1 110 ? 8.420 -6.446 -7.051 1.00 84.75 110 ALA A N 1
ATOM 860 C CA . ALA A 1 110 ? 8.322 -7.172 -8.308 1.00 84.75 110 ALA A CA 1
ATOM 861 C C . ALA A 1 110 ? 8.580 -6.297 -9.535 1.00 84.75 110 ALA A C 1
ATOM 863 O O . ALA A 1 110 ? 8.626 -5.069 -9.470 1.00 84.75 110 ALA A O 1
ATOM 864 N N . GLY A 1 111 ? 8.742 -6.962 -10.682 1.00 87.31 111 GLY A N 1
ATOM 865 C CA . GLY A 1 111 ? 8.825 -6.303 -11.980 1.00 87.31 111 GLY A CA 1
ATOM 866 C C . GLY A 1 111 ? 7.496 -5.673 -12.408 1.00 87.31 111 GLY A C 1
ATOM 867 O O . GLY A 1 111 ? 6.431 -5.980 -11.867 1.00 87.31 111 GLY A O 1
ATOM 868 N N . GLY A 1 112 ? 7.564 -4.820 -13.434 1.00 88.94 112 GLY A N 1
ATOM 869 C CA . GLY A 1 112 ? 6.435 -3.992 -13.863 1.00 88.94 112 GLY A CA 1
ATOM 870 C C . GLY A 1 112 ? 5.157 -4.754 -14.221 1.00 88.94 112 GLY A C 1
ATOM 871 O O . GLY A 1 112 ? 4.066 -4.235 -13.994 1.00 88.94 112 GLY A O 1
ATOM 872 N N . GLU A 1 113 ? 5.267 -5.985 -14.725 1.00 88.62 113 GLU A N 1
ATOM 873 C CA . GLU A 1 113 ? 4.110 -6.820 -15.077 1.00 88.62 113 GLU A CA 1
ATOM 874 C C . GLU A 1 113 ? 3.339 -7.301 -13.841 1.00 88.62 113 GLU A C 1
ATOM 876 O O . GLU A 1 113 ? 2.120 -7.155 -13.763 1.00 88.62 113 GLU A O 1
ATOM 881 N N . LEU A 1 114 ? 4.043 -7.829 -12.834 1.00 87.12 114 LEU A N 1
ATOM 882 C CA . LEU A 1 114 ? 3.404 -8.292 -11.601 1.00 87.12 114 LEU A CA 1
ATOM 883 C C . LEU A 1 114 ? 2.855 -7.112 -10.786 1.00 87.12 114 LEU A C 1
ATOM 885 O O . LEU A 1 114 ? 1.776 -7.217 -10.206 1.00 87.12 114 LEU A O 1
ATOM 889 N N . ASN A 1 115 ? 3.545 -5.971 -10.810 1.00 91.94 115 ASN A N 1
ATOM 890 C CA . ASN A 1 115 ? 3.038 -4.719 -10.251 1.00 91.94 115 ASN A CA 1
ATOM 891 C C . ASN A 1 115 ? 1.722 -4.297 -10.922 1.00 91.94 115 ASN A C 1
ATOM 893 O O . ASN A 1 115 ? 0.752 -3.987 -10.232 1.00 91.94 115 ASN A O 1
ATOM 897 N N . ALA A 1 116 ? 1.654 -4.342 -12.258 1.00 91.00 116 ALA A N 1
ATOM 898 C CA . ALA A 1 116 ? 0.434 -4.035 -13.002 1.00 91.00 116 ALA A CA 1
ATOM 899 C C . ALA A 1 116 ? -0.715 -4.987 -12.646 1.00 91.00 116 ALA A C 1
ATOM 901 O O . ALA A 1 116 ? -1.829 -4.527 -12.392 1.00 91.00 116 ALA A O 1
ATOM 902 N N . ALA A 1 117 ? -0.443 -6.292 -12.566 1.00 88.75 117 ALA A N 1
ATOM 903 C CA . ALA A 1 117 ? -1.437 -7.289 -12.177 1.00 88.75 117 ALA A CA 1
ATOM 904 C C . ALA A 1 117 ? -1.964 -7.056 -10.749 1.00 88.75 117 ALA A C 1
ATOM 906 O O . ALA A 1 117 ? -3.174 -7.088 -10.528 1.00 88.75 117 ALA A O 1
ATOM 907 N N . ALA A 1 118 ? -1.085 -6.755 -9.788 1.00 89.75 118 ALA A N 1
ATOM 908 C CA . ALA A 1 118 ? -1.476 -6.476 -8.405 1.00 89.75 118 ALA A CA 1
ATOM 909 C C . ALA A 1 118 ? -2.321 -5.192 -8.277 1.00 89.75 118 ALA A C 1
ATOM 911 O O . ALA A 1 118 ? -3.297 -5.150 -7.518 1.00 89.75 118 ALA A O 1
ATOM 912 N N . LEU A 1 119 ? -1.977 -4.151 -9.040 1.00 91.50 119 LEU A N 1
ATOM 913 C CA . LEU A 1 119 ? -2.760 -2.917 -9.118 1.00 91.50 119 LEU A CA 1
ATOM 914 C C . LEU A 1 119 ? -4.132 -3.167 -9.756 1.00 91.50 119 LEU A C 1
ATOM 916 O O . LEU A 1 119 ? -5.143 -2.736 -9.204 1.00 91.50 119 LEU A O 1
ATOM 920 N N . ALA A 1 120 ? -4.184 -3.913 -10.864 1.00 89.25 120 ALA A N 1
ATOM 921 C CA . ALA A 1 120 ? -5.425 -4.246 -11.564 1.00 89.25 120 ALA A CA 1
ATOM 922 C C . ALA A 1 120 ? -6.364 -5.111 -10.708 1.00 89.25 120 ALA A C 1
ATOM 924 O O . ALA A 1 120 ? -7.571 -4.885 -10.695 1.00 89.25 120 ALA A O 1
ATOM 925 N N . ALA A 1 121 ? -5.811 -6.050 -9.936 1.00 87.38 121 ALA A N 1
ATOM 926 C CA . ALA A 1 121 ? -6.563 -6.865 -8.983 1.00 87.38 121 ALA A CA 1
ATOM 927 C C . ALA A 1 121 ? -7.057 -6.067 -7.763 1.00 87.38 121 ALA A C 1
ATOM 929 O O . ALA A 1 121 ? -7.807 -6.588 -6.935 1.00 87.38 121 ALA A O 1
ATOM 930 N N . GLY A 1 122 ? -6.615 -4.815 -7.600 1.00 88.62 122 GLY A N 1
ATOM 931 C CA . GLY A 1 122 ? -6.983 -3.993 -6.461 1.00 88.62 122 GLY A CA 1
ATOM 932 C C . GLY A 1 122 ? -6.553 -4.624 -5.138 1.00 88.62 122 GLY A C 1
ATOM 933 O O . GLY A 1 122 ? -7.283 -4.501 -4.150 1.00 88.62 122 GLY A O 1
ATOM 934 N N . VAL A 1 123 ? -5.389 -5.277 -5.092 1.00 89.12 123 VAL A N 1
ATOM 935 C CA . VAL A 1 123 ? -4.837 -5.848 -3.851 1.00 89.12 123 VAL A CA 1
ATOM 936 C C . VAL A 1 123 ? -3.809 -4.943 -3.178 1.00 89.12 123 VAL A C 1
ATOM 938 O O . VAL A 1 123 ? -3.603 -5.089 -1.984 1.00 89.12 123 VAL A O 1
ATOM 941 N N . VAL A 1 124 ? -3.219 -3.991 -3.910 1.00 92.88 124 VAL A N 1
ATOM 942 C CA . VAL A 1 124 ? -2.272 -3.008 -3.360 1.00 92.88 124 VAL A CA 1
ATOM 943 C C . VAL A 1 124 ? -3.023 -1.942 -2.558 1.00 92.88 124 VAL A C 1
ATOM 945 O O . VAL A 1 124 ? -3.973 -1.325 -3.058 1.00 92.88 124 VAL A O 1
ATOM 948 N N . ASP A 1 125 ? -2.590 -1.727 -1.318 1.00 94.69 125 ASP A N 1
ATOM 949 C CA . ASP A 1 125 ? -3.122 -0.700 -0.423 1.00 94.69 125 ASP A CA 1
ATOM 950 C C . ASP A 1 125 ? -2.236 0.554 -0.427 1.00 94.69 125 ASP A C 1
ATOM 952 O O . ASP A 1 125 ? -2.752 1.670 -0.523 1.00 94.69 125 ASP A O 1
ATOM 956 N N . LYS A 1 126 ? -0.912 0.363 -0.373 1.00 95.44 126 LYS A N 1
ATOM 957 C CA . LYS A 1 126 ? 0.103 1.420 -0.257 1.00 95.44 126 LYS A CA 1
ATOM 958 C C . LYS A 1 126 ? 1.169 1.279 -1.343 1.00 95.44 126 LYS A C 1
ATOM 960 O O . LYS A 1 126 ? 1.486 0.168 -1.762 1.00 95.44 126 LYS A O 1
ATOM 965 N N . MET A 1 127 ? 1.739 2.391 -1.793 1.00 97.00 127 MET A N 1
ATOM 966 C CA . MET A 1 127 ? 2.923 2.408 -2.650 1.00 97.00 127 MET A CA 1
ATOM 967 C C . MET A 1 127 ? 4.051 3.180 -1.976 1.00 97.00 127 MET A C 1
ATOM 969 O O . MET A 1 127 ? 3.808 4.212 -1.350 1.00 97.00 127 MET A O 1
ATOM 973 N N . PHE A 1 128 ? 5.277 2.690 -2.143 1.00 97.06 128 PHE A N 1
ATOM 974 C CA . PHE A 1 128 ? 6.490 3.378 -1.722 1.00 97.06 128 PHE A CA 1
ATOM 975 C C . PHE A 1 128 ? 7.522 3.355 -2.855 1.00 97.06 128 PHE A C 1
ATOM 977 O O . PHE A 1 128 ? 8.113 2.320 -3.170 1.00 97.06 128 PHE A O 1
ATOM 984 N N . LEU A 1 129 ? 7.684 4.492 -3.524 1.00 97.06 129 LEU A N 1
ATOM 985 C CA . LEU A 1 129 ? 8.465 4.622 -4.749 1.00 97.06 129 LEU A CA 1
ATOM 986 C C . LEU A 1 129 ? 9.731 5.428 -4.484 1.00 97.06 129 LEU A C 1
ATOM 988 O O . LEU A 1 129 ? 9.635 6.608 -4.166 1.00 97.06 129 LEU A O 1
ATOM 992 N N . PHE A 1 130 ? 10.895 4.800 -4.625 1.00 97.25 130 PHE A N 1
ATOM 993 C CA . PHE A 1 130 ? 12.205 5.423 -4.438 1.00 97.25 130 PHE A CA 1
ATOM 994 C C . PHE A 1 130 ? 12.756 5.917 -5.773 1.00 97.25 130 PHE A C 1
ATOM 996 O O . PHE A 1 130 ? 12.781 5.166 -6.743 1.00 97.25 130 PHE A O 1
ATOM 1003 N N . TYR A 1 131 ? 13.244 7.149 -5.798 1.00 96.94 131 TYR A N 1
ATOM 1004 C CA . TYR A 1 131 ? 13.788 7.831 -6.960 1.00 96.94 131 TYR A CA 1
ATOM 1005 C C . TYR A 1 131 ? 15.255 8.172 -6.721 1.00 96.94 131 TYR A C 1
ATOM 1007 O O . TYR A 1 131 ? 15.586 8.963 -5.835 1.00 96.94 131 TYR A O 1
ATOM 1015 N N . ALA A 1 132 ? 16.118 7.607 -7.559 1.00 95.56 132 ALA A N 1
ATOM 1016 C CA . ALA A 1 132 ? 17.502 8.034 -7.675 1.00 95.56 132 ALA A CA 1
ATOM 1017 C C . ALA A 1 132 ? 17.602 9.204 -8.673 1.00 95.56 132 ALA A C 1
ATOM 1019 O O . ALA A 1 132 ? 16.960 9.145 -9.729 1.00 95.56 132 ALA A O 1
ATOM 1020 N N . PRO A 1 133 ? 18.439 10.230 -8.425 1.00 95.81 133 PRO A N 1
ATOM 1021 C CA . PRO A 1 133 ? 18.644 11.365 -9.329 1.00 95.81 133 PRO A CA 1
ATOM 1022 C C . PRO A 1 133 ? 19.525 10.965 -10.526 1.00 95.81 133 PRO A C 1
ATOM 1024 O O . PRO A 1 133 ? 20.624 11.475 -10.733 1.00 95.81 133 PRO A O 1
ATOM 1027 N N . ARG A 1 134 ? 19.069 9.980 -11.302 1.00 91.88 134 ARG A N 1
ATOM 1028 C CA . ARG A 1 134 ? 19.742 9.430 -12.485 1.00 91.88 134 ARG A CA 1
ATOM 1029 C C . ARG A 1 134 ? 18.747 9.316 -13.630 1.00 91.88 134 ARG A C 1
ATOM 1031 O O . ARG A 1 134 ? 17.570 9.093 -13.380 1.00 91.88 134 ARG A O 1
ATOM 1038 N N . MET A 1 135 ? 19.234 9.413 -14.862 1.00 90.50 135 MET A N 1
ATOM 1039 C CA . MET A 1 135 ? 18.455 9.188 -16.083 1.00 90.50 135 MET A CA 1
ATOM 1040 C C . MET A 1 135 ? 18.910 7.872 -16.715 1.00 90.50 135 MET A C 1
ATOM 1042 O O . MET A 1 135 ? 20.112 7.660 -16.876 1.00 90.50 135 MET A O 1
ATOM 1046 N N . ALA A 1 136 ? 17.977 6.982 -17.047 1.00 87.25 136 ALA A N 1
ATOM 1047 C CA . ALA A 1 136 ? 18.287 5.684 -17.654 1.00 87.25 136 ALA A CA 1
ATOM 1048 C C . ALA A 1 136 ? 17.985 5.623 -19.157 1.00 87.25 136 ALA A C 1
ATOM 1050 O O . ALA A 1 136 ? 18.551 4.778 -19.852 1.00 87.25 136 ALA A O 1
ATOM 1051 N N . GLY A 1 137 ? 17.100 6.487 -19.657 1.00 82.25 137 GLY A N 1
ATOM 1052 C CA . GLY A 1 137 ? 16.528 6.373 -20.993 1.00 82.25 137 GLY A CA 1
ATOM 1053 C C . GLY A 1 137 ? 15.475 5.263 -21.085 1.00 82.25 137 GLY A C 1
ATOM 1054 O O . GLY A 1 137 ? 15.456 4.299 -20.318 1.00 82.25 137 GLY A O 1
ATOM 1055 N N . SER A 1 138 ? 14.555 5.384 -22.039 1.00 71.25 138 SER A N 1
ATOM 1056 C CA . SER A 1 138 ? 13.397 4.493 -22.131 1.00 71.25 138 SER A CA 1
ATOM 1057 C C . SER A 1 138 ? 13.711 3.191 -22.876 1.00 71.25 138 SER A C 1
ATOM 1059 O O . SER A 1 138 ? 14.001 3.215 -24.067 1.00 71.25 138 SER A O 1
ATOM 1061 N N . ASN A 1 139 ? 13.539 2.048 -22.206 1.00 70.31 139 ASN A N 1
ATOM 1062 C CA . ASN A 1 139 ? 13.485 0.710 -22.826 1.00 70.31 139 ASN A CA 1
ATOM 1063 C C . ASN A 1 139 ? 12.195 -0.047 -22.437 1.00 70.31 139 ASN A C 1
ATOM 1065 O O . ASN A 1 139 ? 12.187 -1.275 -22.358 1.00 70.31 139 ASN A O 1
ATOM 1069 N N . HIS A 1 140 ? 11.119 0.687 -22.128 1.00 66.88 140 HIS A N 1
ATOM 1070 C CA . HIS A 1 140 ? 9.829 0.172 -21.636 1.00 66.88 140 HIS A CA 1
ATOM 1071 C C . HIS A 1 140 ? 9.885 -0.586 -20.294 1.00 66.88 140 HIS A C 1
ATOM 1073 O O . HIS A 1 140 ? 9.022 -1.414 -20.010 1.00 66.88 140 HIS A O 1
ATOM 1079 N N . ARG A 1 141 ? 10.861 -0.292 -19.423 1.00 78.81 141 ARG A N 1
ATOM 1080 C CA . ARG A 1 141 ? 10.990 -0.933 -18.101 1.00 78.81 141 ARG A CA 1
ATOM 1081 C C . ARG A 1 141 ? 10.455 -0.040 -16.985 1.00 78.81 141 ARG A C 1
ATOM 1083 O O . ARG A 1 141 ? 11.164 0.276 -16.035 1.00 78.81 141 ARG A O 1
ATOM 1090 N N . GLY A 1 142 ? 9.197 0.371 -17.114 1.00 88.25 142 GLY A N 1
ATOM 1091 C CA . GLY A 1 142 ? 8.506 1.148 -16.085 1.00 88.25 142 GLY A CA 1
ATOM 1092 C C . GLY A 1 142 ? 8.096 0.302 -14.877 1.00 88.25 142 GLY A C 1
ATOM 1093 O O . GLY A 1 142 ? 8.035 -0.930 -14.956 1.00 88.25 142 GLY A O 1
ATOM 1094 N N . VAL A 1 143 ? 7.760 0.981 -13.776 1.00 91.75 143 VAL A N 1
ATOM 1095 C CA . VAL A 1 143 ? 7.239 0.371 -12.535 1.00 91.75 143 VAL A CA 1
ATOM 1096 C C . VAL A 1 143 ? 5.917 -0.375 -12.736 1.00 91.75 143 VAL A C 1
ATOM 1098 O O . VAL A 1 143 ? 5.626 -1.314 -11.999 1.00 91.75 143 VAL A O 1
ATOM 1101 N N . VAL A 1 144 ? 5.141 0.003 -13.753 1.00 91.56 144 VAL A N 1
ATOM 1102 C CA . VAL A 1 144 ? 3.879 -0.634 -14.137 1.00 91.56 144 VAL A CA 1
ATOM 1103 C C . VAL A 1 144 ? 3.910 -0.914 -15.638 1.00 91.56 144 VAL A C 1
ATOM 1105 O O . VAL A 1 144 ? 4.079 0.005 -16.436 1.00 91.56 144 VAL A O 1
ATOM 1108 N N . GLN A 1 145 ? 3.763 -2.182 -16.022 1.00 90.25 145 GLN A N 1
ATOM 1109 C CA . GLN A 1 145 ? 3.783 -2.643 -17.414 1.00 90.25 145 GLN A CA 1
ATOM 1110 C C . GLN A 1 145 ? 2.524 -3.459 -17.687 1.00 90.25 145 GLN A C 1
ATOM 1112 O O . GLN A 1 145 ? 2.400 -4.599 -17.253 1.00 90.25 145 GLN A O 1
ATOM 1117 N N . THR A 1 146 ? 1.565 -2.869 -18.394 1.00 83.31 146 THR A N 1
ATOM 1118 C CA . THR A 1 146 ? 0.224 -3.448 -18.532 1.00 83.31 146 THR A CA 1
ATOM 1119 C C . THR A 1 146 ? 0.041 -4.375 -19.739 1.00 83.31 146 THR A C 1
ATOM 1121 O O . THR A 1 146 ? -1.087 -4.765 -20.036 1.00 83.31 146 THR A O 1
ATOM 1124 N N . GLN A 1 147 ? 1.115 -4.715 -20.465 1.00 78.19 147 GLN A N 1
ATOM 1125 C CA . GLN A 1 147 ? 1.069 -5.521 -21.700 1.00 78.19 147 GLN A CA 1
ATOM 1126 C C . GLN A 1 147 ? -0.034 -5.064 -22.688 1.00 78.19 147 GLN A C 1
ATOM 1128 O O . GLN A 1 147 ? -0.720 -5.875 -23.302 1.00 78.19 147 GLN A O 1
ATOM 1133 N N . GLY A 1 148 ? -0.253 -3.748 -22.805 1.00 73.31 148 GLY A N 1
ATOM 1134 C CA . GLY A 1 148 ? -1.262 -3.165 -23.702 1.00 73.31 148 GLY A CA 1
ATOM 1135 C C . GLY A 1 148 ? -2.683 -3.056 -23.130 1.00 73.31 148 GLY A C 1
ATOM 1136 O O . GLY A 1 148 ? -3.564 -2.535 -23.807 1.00 73.31 148 GLY A O 1
ATOM 1137 N N . ARG A 1 149 ? -2.934 -3.484 -21.885 1.00 75.69 149 ARG A N 1
ATOM 1138 C CA . ARG A 1 149 ? -4.242 -3.343 -21.220 1.00 75.69 149 ARG A CA 1
ATOM 1139 C C . ARG A 1 149 ? -4.268 -2.127 -20.299 1.00 75.69 149 ARG A C 1
ATOM 1141 O O . ARG A 1 149 ? -3.819 -2.193 -19.160 1.00 75.69 149 ARG A O 1
ATOM 1148 N N . ALA A 1 150 ? -4.785 -0.997 -20.766 1.00 79.50 150 ALA A N 1
ATOM 1149 C CA . ALA A 1 150 ? -4.923 0.180 -19.909 1.00 79.50 150 ALA A CA 1
ATOM 1150 C C . ALA A 1 150 ? -5.813 -0.106 -18.683 1.00 79.50 150 ALA A C 1
ATOM 1152 O O . ALA A 1 150 ? -6.773 -0.878 -18.755 1.00 79.50 150 ALA A O 1
ATOM 1153 N N . PHE A 1 151 ? -5.519 0.543 -17.554 1.00 86.62 151 PHE A N 1
ATOM 1154 C CA . PHE A 1 151 ? -6.463 0.566 -16.440 1.00 86.62 151 PHE A CA 1
ATOM 1155 C C . PHE A 1 151 ? -7.728 1.306 -16.872 1.00 86.62 151 PHE A C 1
ATOM 1157 O O . PHE A 1 151 ? -7.639 2.382 -17.458 1.00 86.62 151 PHE A O 1
ATOM 1164 N N . ARG A 1 152 ? -8.903 0.772 -16.521 1.00 85.31 152 ARG A N 1
ATOM 1165 C CA . ARG A 1 152 ? -10.179 1.469 -16.753 1.00 85.31 152 ARG A CA 1
ATOM 1166 C C . ARG A 1 152 ? -10.215 2.829 -16.047 1.00 85.31 152 ARG A C 1
ATOM 1168 O O . ARG A 1 152 ? -10.710 3.798 -16.604 1.00 85.31 152 ARG A O 1
ATOM 1175 N N . VAL A 1 153 ? -9.690 2.876 -14.824 1.00 87.25 153 VAL A N 1
ATOM 1176 C CA . VAL A 1 153 ? -9.440 4.099 -14.057 1.00 87.25 153 VAL A CA 1
ATOM 1177 C C . VAL A 1 153 ? -8.010 4.007 -13.529 1.00 87.25 153 VAL A C 1
ATOM 1179 O O . VAL A 1 153 ? -7.709 3.039 -12.822 1.00 87.25 153 VAL A O 1
ATOM 1182 N N . PRO A 1 154 ? -7.118 4.952 -13.869 1.00 89.38 154 PRO A N 1
ATOM 1183 C CA . PRO A 1 154 ? -5.753 4.950 -13.361 1.00 89.38 154 PRO A CA 1
ATOM 1184 C C . PRO A 1 154 ? -5.719 4.972 -11.823 1.00 89.38 154 PRO A C 1
ATOM 1186 O O . PRO A 1 154 ? -6.374 5.825 -11.216 1.00 89.38 154 PRO A O 1
ATOM 1189 N N . PRO A 1 155 ? -4.971 4.063 -11.169 1.00 90.81 155 PRO A N 1
ATOM 1190 C CA . PRO A 1 155 ? -4.781 4.112 -9.725 1.00 90.81 155 PRO A CA 1
ATOM 1191 C C . PRO A 1 155 ? -4.085 5.419 -9.327 1.00 90.81 155 PRO A C 1
ATOM 1193 O O . PRO A 1 155 ? -3.007 5.727 -9.832 1.00 90.81 155 PRO A O 1
ATOM 1196 N N . ALA A 1 156 ? -4.696 6.180 -8.420 1.00 93.31 156 ALA A N 1
ATOM 1197 C CA . ALA A 1 156 ? -4.170 7.453 -7.938 1.00 93.31 156 ALA A CA 1
ATOM 1198 C C . ALA A 1 156 ? -3.804 7.352 -6.456 1.00 93.31 156 ALA A C 1
ATOM 1200 O O . ALA A 1 156 ? -4.606 6.889 -5.640 1.00 93.31 156 ALA A O 1
ATOM 1201 N N . LEU A 1 157 ? -2.595 7.801 -6.113 1.00 94.94 157 LEU A N 1
ATOM 1202 C CA . LEU A 1 157 ? -2.139 7.863 -4.730 1.00 94.94 157 LEU A CA 1
ATOM 1203 C C . LEU A 1 157 ? -2.750 9.061 -4.002 1.00 94.94 157 LEU A C 1
ATOM 1205 O O . LEU A 1 157 ? -2.890 10.151 -4.553 1.00 94.94 157 LEU A O 1
ATOM 1209 N N . LYS A 1 158 ? -3.089 8.839 -2.737 1.00 94.25 158 LYS A N 1
ATOM 1210 C CA . LYS A 1 158 ? -3.623 9.815 -1.788 1.00 94.25 158 LYS A CA 1
ATOM 1211 C C . LYS A 1 158 ? -2.747 9.834 -0.539 1.00 94.25 158 LYS A C 1
ATOM 1213 O O . LYS A 1 158 ? -1.998 8.886 -0.302 1.00 94.25 158 LYS A O 1
ATOM 1218 N N . ASN A 1 159 ? -2.877 10.885 0.270 1.00 92.69 159 ASN A N 1
ATOM 1219 C CA . ASN A 1 159 ? -2.136 11.058 1.527 1.00 92.69 159 ASN A CA 1
ATOM 1220 C C . ASN A 1 159 ? -0.624 10.884 1.317 1.00 92.69 159 ASN A C 1
ATOM 1222 O O . ASN A 1 159 ? 0.006 10.010 1.911 1.00 92.69 159 ASN A O 1
ATOM 1226 N N . LEU A 1 160 ? -0.080 11.679 0.393 1.00 95.44 160 LEU A N 1
ATOM 1227 C CA . LEU A 1 160 ? 1.314 11.579 -0.017 1.00 95.44 160 LEU A CA 1
ATOM 1228 C C . LEU A 1 160 ? 2.252 12.017 1.108 1.00 95.44 160 LEU A C 1
ATOM 1230 O O . LEU A 1 160 ? 2.000 12.998 1.802 1.00 95.44 160 LEU A O 1
ATOM 1234 N N . SER A 1 161 ? 3.360 11.303 1.253 1.00 95.00 161 SER A N 1
ATOM 1235 C CA . SER A 1 161 ? 4.502 11.701 2.072 1.00 95.00 161 SER A CA 1
ATOM 1236 C C . SER A 1 161 ? 5.763 11.640 1.220 1.00 95.00 161 SER A C 1
ATOM 1238 O O . SER A 1 161 ? 6.004 10.656 0.518 1.00 95.00 161 SER A O 1
ATOM 1240 N N . LEU A 1 162 ? 6.557 12.706 1.274 1.00 97.50 162 LEU A N 1
ATOM 1241 C CA . LEU A 1 162 ? 7.857 12.783 0.622 1.00 97.50 162 LEU A CA 1
ATOM 1242 C C . LEU A 1 162 ? 8.946 12.521 1.653 1.00 97.50 162 LEU A C 1
ATOM 1244 O O . LEU A 1 162 ? 8.964 13.131 2.719 1.00 97.50 162 LEU A O 1
ATOM 1248 N N . HIS A 1 163 ? 9.861 11.627 1.308 1.00 95.06 163 HIS A N 1
ATOM 1249 C CA . HIS A 1 163 ? 10.969 11.217 2.160 1.00 95.06 163 HIS A CA 1
ATOM 1250 C C . HIS A 1 163 ? 12.280 11.512 1.444 1.00 95.06 163 HIS A C 1
ATOM 1252 O O . HIS A 1 163 ? 12.383 11.274 0.241 1.00 95.06 163 HIS A O 1
ATOM 1258 N N . ARG A 1 164 ? 13.290 12.009 2.160 1.00 95.38 164 ARG A N 1
ATOM 1259 C CA . ARG A 1 164 ? 14.622 12.261 1.596 1.00 95.38 164 ARG A CA 1
ATOM 1260 C C . ARG A 1 164 ? 15.648 11.307 2.196 1.00 95.38 164 ARG A C 1
ATOM 1262 O O . ARG A 1 164 ? 15.736 11.192 3.413 1.00 95.38 164 ARG A O 1
ATOM 1269 N N . PHE A 1 165 ? 16.447 10.677 1.338 1.00 92.38 165 PHE A N 1
ATOM 1270 C CA . PHE A 1 165 ? 17.483 9.712 1.700 1.00 92.38 165 PHE A CA 1
ATOM 1271 C C . PHE A 1 165 ? 18.796 10.086 1.006 1.00 92.38 165 PHE A C 1
ATOM 1273 O O . PHE A 1 165 ? 19.126 9.583 -0.066 1.00 92.38 165 PHE A O 1
ATOM 1280 N N . GLY A 1 166 ? 19.543 11.020 1.600 1.00 95.38 166 GLY A N 1
ATOM 1281 C CA . GLY A 1 166 ? 20.740 11.573 0.963 1.00 95.38 166 GLY A CA 1
ATOM 1282 C C . GLY A 1 166 ? 20.405 12.219 -0.397 1.00 95.38 166 GLY A C 1
ATOM 1283 O O . GLY A 1 166 ? 19.616 13.173 -0.419 1.00 95.38 166 GLY A O 1
ATOM 1284 N N . PRO A 1 167 ? 20.996 11.751 -1.519 1.00 93.31 167 PRO A N 1
ATOM 1285 C CA . PRO A 1 167 ? 20.686 12.259 -2.858 1.00 93.31 167 PRO A CA 1
ATOM 1286 C C . PRO A 1 167 ? 19.360 11.724 -3.422 1.00 93.31 167 PRO A C 1
ATOM 1288 O O . PRO A 1 167 ? 18.813 12.328 -4.344 1.00 93.31 167 PRO A O 1
ATOM 1291 N N . ASP A 1 168 ? 18.844 10.626 -2.869 1.00 96.25 168 ASP A N 1
ATOM 1292 C CA . ASP A 1 168 ? 17.616 9.979 -3.315 1.00 96.25 168 ASP A CA 1
ATOM 1293 C C . ASP A 1 168 ? 16.406 10.546 -2.559 1.00 96.25 168 ASP A C 1
ATOM 1295 O O . ASP A 1 168 ? 16.513 11.134 -1.474 1.00 96.25 168 ASP A O 1
ATOM 1299 N N . PHE A 1 169 ? 15.219 10.343 -3.119 1.00 96.94 169 PHE A N 1
ATOM 1300 C CA . PHE A 1 169 ? 13.957 10.663 -2.457 1.00 96.94 169 PHE A CA 1
ATOM 1301 C C . PHE A 1 169 ? 12.936 9.558 -2.682 1.00 96.94 169 PHE A C 1
ATOM 1303 O O . PHE A 1 169 ? 13.102 8.713 -3.555 1.00 96.94 169 PHE A O 1
ATOM 1310 N N . ALA A 1 170 ? 11.867 9.542 -1.896 1.00 97.38 170 ALA A N 1
ATOM 1311 C CA . ALA A 1 170 ? 10.791 8.590 -2.086 1.00 97.38 170 ALA A CA 1
ATOM 1312 C C . ALA A 1 170 ? 9.415 9.219 -1.892 1.00 97.38 170 ALA A C 1
ATOM 1314 O O . ALA A 1 170 ? 9.226 10.099 -1.052 1.00 97.38 170 ALA A O 1
ATOM 1315 N N . VAL A 1 171 ? 8.455 8.725 -2.668 1.00 97.75 171 VAL A N 1
ATOM 1316 C CA . VAL A 1 171 ? 7.035 9.052 -2.555 1.00 97.75 1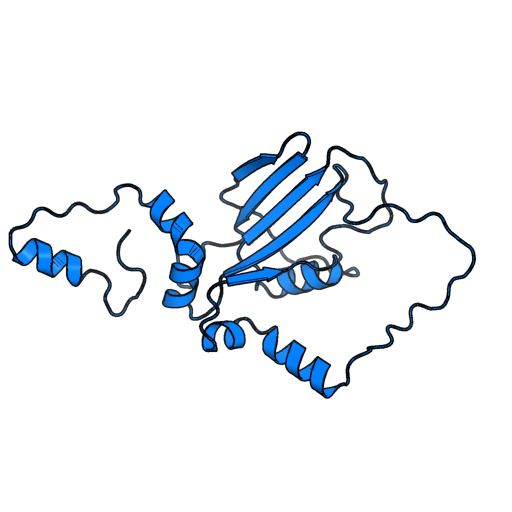71 VAL A CA 1
ATOM 1317 C C . VAL A 1 171 ? 6.333 7.866 -1.903 1.00 97.75 171 VAL A C 1
ATOM 1319 O O . VAL A 1 171 ? 6.284 6.774 -2.471 1.00 97.75 171 VAL A O 1
ATOM 1322 N N . GLU A 1 172 ? 5.790 8.077 -0.712 1.00 96.88 172 GLU A N 1
ATOM 1323 C CA . GLU A 1 172 ? 4.872 7.155 -0.041 1.00 96.88 172 GLU A CA 1
ATOM 1324 C C . GLU A 1 172 ? 3.437 7.651 -0.248 1.00 96.88 172 GLU A C 1
ATOM 1326 O O . GLU A 1 172 ? 3.172 8.848 -0.150 1.00 96.88 172 GLU A O 1
ATOM 1331 N N . GLY A 1 173 ? 2.494 6.750 -0.515 1.00 95.88 173 GLY A N 1
ATOM 1332 C CA . GLY A 1 173 ? 1.083 7.111 -0.618 1.00 95.88 173 GLY A CA 1
ATOM 1333 C C . GLY A 1 173 ? 0.158 5.905 -0.631 1.00 95.88 173 GLY A C 1
ATOM 1334 O O . GLY A 1 173 ? 0.590 4.767 -0.808 1.00 95.88 173 GLY A O 1
ATOM 1335 N N . TYR A 1 174 ? -1.137 6.158 -0.486 1.00 95.56 174 TYR A N 1
ATOM 1336 C CA . TYR A 1 174 ? -2.160 5.123 -0.363 1.00 95.56 174 TYR A CA 1
ATOM 1337 C C . TYR A 1 174 ? -3.088 5.124 -1.573 1.00 95.56 174 TYR A C 1
ATOM 1339 O O . TYR A 1 174 ? -3.532 6.174 -2.030 1.00 95.56 174 TYR A O 1
ATOM 1347 N N . LEU A 1 175 ? -3.434 3.940 -2.070 1.00 93.94 175 LEU A N 1
ATOM 1348 C CA . LEU A 1 175 ? -4.422 3.760 -3.140 1.00 93.94 175 LEU A CA 1
ATOM 1349 C C . LEU A 1 175 ? -5.857 3.706 -2.603 1.00 93.94 175 LEU A C 1
ATOM 1351 O O . LEU A 1 175 ? -6.818 3.857 -3.357 1.00 93.94 175 LEU A O 1
ATOM 1355 N N . ARG A 1 176 ? -6.016 3.468 -1.298 1.00 86.62 176 ARG A N 1
ATOM 1356 C CA . ARG A 1 176 ? -7.306 3.415 -0.606 1.00 86.62 176 ARG A CA 1
ATOM 1357 C C . ARG A 1 176 ? -7.151 3.755 0.868 1.00 86.62 176 ARG A C 1
ATOM 1359 O O . ARG A 1 176 ? -6.051 3.701 1.405 1.00 86.62 176 ARG A O 1
ATOM 1366 N N . ASP A 1 177 ? -8.270 4.047 1.517 1.00 84.19 177 ASP A N 1
ATOM 1367 C CA . ASP A 1 177 ? -8.307 4.162 2.970 1.00 84.19 177 ASP A CA 1
ATOM 1368 C C . ASP A 1 177 ? -8.118 2.772 3.600 1.00 84.19 177 ASP A C 1
ATOM 1370 O O . ASP A 1 177 ? -8.888 1.848 3.331 1.00 84.19 177 ASP A O 1
ATOM 1374 N N . VAL A 1 178 ? -7.054 2.613 4.388 1.00 82.19 178 VAL A N 1
ATOM 1375 C CA . VAL A 1 178 ? -6.713 1.357 5.076 1.00 82.19 178 VAL A CA 1
ATOM 1376 C C . VAL A 1 178 ? -7.354 1.249 6.461 1.00 82.19 178 VAL A C 1
ATOM 1378 O O . VAL A 1 178 ? -7.276 0.188 7.074 1.00 82.19 178 VAL A O 1
ATOM 1381 N N . TYR A 1 179 ? -8.027 2.310 6.919 1.00 75.00 179 TYR A N 1
ATOM 1382 C CA . TYR A 1 179 ? -8.673 2.405 8.230 1.00 75.00 179 TYR A CA 1
ATOM 1383 C C . TYR A 1 179 ? -10.201 2.305 8.172 1.00 75.00 179 TYR A C 1
ATOM 1385 O O . TYR A 1 179 ? -10.847 2.267 9.217 1.00 75.00 179 TYR A O 1
ATOM 1393 N N . ARG A 1 180 ? -10.800 2.275 6.975 1.00 66.94 180 ARG A N 1
ATOM 1394 C CA . ARG A 1 180 ? -12.244 2.080 6.792 1.00 66.94 180 ARG A CA 1
ATOM 1395 C C . ARG A 1 180 ? -12.555 0.655 6.345 1.00 66.94 180 ARG A C 1
ATOM 1397 O O . ARG A 1 180 ? -11.973 0.160 5.378 1.00 66.94 180 ARG A O 1
ATOM 1404 N N . ASN A 1 181 ? -13.523 0.033 7.017 1.00 53.03 181 ASN A N 1
ATOM 1405 C CA . ASN A 1 181 ? -14.191 -1.155 6.495 1.00 53.03 181 ASN A CA 1
ATOM 1406 C C . ASN A 1 181 ? -14.990 -0.775 5.244 1.00 53.03 181 ASN A C 1
ATOM 1408 O O . ASN A 1 181 ? -15.595 0.297 5.195 1.00 53.03 181 ASN A O 1
ATOM 1412 N N . ARG A 1 182 ? -14.917 -1.627 4.219 1.00 50.34 182 ARG A N 1
ATOM 1413 C CA . ARG A 1 182 ? -15.832 -1.563 3.075 1.00 50.34 182 ARG A CA 1
ATOM 1414 C C . ARG A 1 182 ? -17.212 -2.036 3.488 1.00 50.34 182 ARG A C 1
ATOM 1416 O O . ARG A 1 182 ? -17.257 -2.977 4.309 1.00 50.34 182 ARG A O 1
#

Foldseek 3Di:
DFDLQPVCTCVVVVVCVVVVHDDDPDVCVVVVCVVCLLVSLLNNPLFGAEEEEAEAEPQAARDADDPDDDDPPDPPVPPPDDPVVVVVVVVVVPRNVCSVVVNSHDYDDDWQDVQQVCVLVVVHFKYKYKYAHDDRDDPPRGNHDPVPDDRPDDQDWDPWDWADDPRMIMIIGTSDDSNDDD

Secondary structure (DSSP, 8-state):
---S-TTTTTHHHHHHHHTT------TTHHHHHHHTHHHHHHHHHSS-EEEEEEEEETTSBSSPPPP--S---------SS-HHHHHHHHHHTSHHHHHHTT--EEEE---HHHHHHHHHTT---EEEEEEES-----SS-BS---TT---SS----EEEEEEEETTEEEEEEESS-SSS--

Radius of gyration: 21.08 Å; chains: 1; bounding box: 44×40×66 Å